Protein AF-A0A3C0RXA9-F1 (afdb_monomer_lite)

Secondary structure (DSSP, 8-state):
--GGG-S-HHHHHHHHHHHSPTT-EEEEEE---TT----GGG-TTPPTTHHHHHHHHHHTSGGGGS-TTHHHHHHHHHHTEEEEEEETTHHHHHHT--TT----EEEEEEE-

Radius of gyration: 15.69 Å; chains: 1; bounding box: 37×32×39 Å

Foldseek 3Di:
DALLLDQCSLVVLLVVLVPADAQGKDKDKYWLCLPPQDDCPVPVPDDPCNSVVVNVSSNPRPSSVDHPPVVVVVSNVVSAWDDKDKAQQVCCVVVVHDSPDGTIMMMMTTHD

pLDDT: mean 91.34, std 9.96, range [56.47, 98.38]

Structure (mmCIF, N/CA/C/O backbone):
data_AF-A0A3C0RXA9-F1
#
_entry.id   AF-A0A3C0RXA9-F1
#
loop_
_atom_site.group_PDB
_atom_site.id
_atom_site.type_symbol
_atom_site.label_atom_id
_atom_site.label_alt_id
_atom_site.label_comp_id
_atom_site.label_asym_id
_atom_site.label_entity_id
_atom_site.label_seq_id
_atom_site.pdbx_PDB_ins_code
_atom_site.Cartn_x
_atom_site.Cartn_y
_atom_site.Cartn_z
_atom_site.occupancy
_atom_site.B_iso_or_equiv
_atom_site.auth_seq_id
_atom_site.auth_comp_id
_atom_site.auth_asym_id
_atom_site.auth_atom_id
_atom_site.pdbx_PDB_model_num
ATOM 1 N N . MET A 1 1 ? 9.989 5.221 3.219 1.00 60.78 1 MET A N 1
ATOM 2 C CA . MET A 1 1 ? 10.122 3.768 3.466 1.00 60.78 1 MET A CA 1
ATOM 3 C C . MET A 1 1 ? 9.500 3.063 2.274 1.00 60.78 1 MET A C 1
ATOM 5 O O . MET A 1 1 ? 8.479 3.547 1.818 1.00 60.78 1 MET A O 1
ATOM 9 N N . MET A 1 2 ? 10.113 1.999 1.754 1.00 81.69 2 MET A N 1
ATOM 10 C CA . MET A 1 2 ? 9.634 1.293 0.558 1.00 81.69 2 MET A CA 1
ATOM 11 C C . MET A 1 2 ? 8.903 0.029 1.003 1.00 81.69 2 MET A C 1
ATOM 13 O O . MET A 1 2 ? 9.542 -0.949 1.380 1.00 81.69 2 MET A O 1
ATOM 17 N N . THR A 1 3 ? 7.572 0.055 1.056 1.00 85.81 3 THR A N 1
ATOM 18 C CA . THR A 1 3 ? 6.822 -1.087 1.611 1.00 85.81 3 THR A CA 1
ATOM 19 C C . THR A 1 3 ? 6.850 -2.300 0.686 1.00 85.81 3 THR A C 1
ATOM 21 O O . THR A 1 3 ? 6.744 -3.429 1.154 1.00 85.81 3 THR A O 1
ATOM 24 N N . TRP A 1 4 ? 7.084 -2.087 -0.610 1.00 83.88 4 TRP A N 1
ATOM 25 C CA . TRP A 1 4 ? 7.247 -3.157 -1.596 1.00 83.88 4 TRP A CA 1
ATOM 26 C C . TRP A 1 4 ? 8.528 -3.992 -1.435 1.00 83.88 4 TRP A C 1
ATOM 28 O O . TRP A 1 4 ? 8.628 -5.048 -2.049 1.00 83.88 4 TRP A O 1
ATOM 38 N N . THR A 1 5 ? 9.494 -3.569 -0.609 1.00 89.88 5 THR A N 1
ATOM 39 C CA . THR A 1 5 ? 10.731 -4.333 -0.350 1.00 89.88 5 THR A CA 1
ATOM 40 C C . THR A 1 5 ? 10.698 -5.118 0.966 1.00 89.88 5 THR A C 1
ATOM 42 O O . THR A 1 5 ? 11.725 -5.648 1.387 1.00 89.88 5 THR A O 1
ATOM 45 N N . ILE A 1 6 ? 9.567 -5.138 1.676 1.00 92.94 6 ILE A N 1
ATOM 46 C CA . ILE A 1 6 ? 9.461 -5.734 3.014 1.00 92.94 6 ILE A CA 1
ATOM 47 C C . ILE A 1 6 ? 9.046 -7.212 2.904 1.00 92.94 6 ILE A C 1
ATOM 49 O O . ILE A 1 6 ? 7.963 -7.483 2.392 1.00 92.94 6 ILE A O 1
ATOM 53 N N . PRO A 1 7 ? 9.847 -8.172 3.416 1.00 92.50 7 PRO A N 1
ATOM 54 C CA . PRO A 1 7 ? 9.521 -9.601 3.320 1.00 92.50 7 PRO A CA 1
ATOM 55 C C . PRO A 1 7 ? 8.277 -10.026 4.106 1.00 92.50 7 PRO A C 1
ATOM 57 O O . PRO A 1 7 ? 7.563 -10.924 3.681 1.00 92.50 7 PRO A O 1
ATOM 60 N N . ASP A 1 8 ? 8.033 -9.391 5.254 1.00 94.75 8 ASP A N 1
ATOM 61 C CA . ASP A 1 8 ? 6.886 -9.654 6.129 1.00 94.75 8 ASP A CA 1
ATOM 62 C C . ASP A 1 8 ? 6.168 -8.328 6.405 1.00 94.75 8 ASP A C 1
ATOM 64 O O . ASP A 1 8 ? 6.439 -7.618 7.384 1.00 94.75 8 ASP A O 1
ATOM 68 N N . LEU A 1 9 ? 5.324 -7.934 5.449 1.00 95.06 9 LEU A N 1
ATOM 69 C CA . LEU A 1 9 ? 4.659 -6.637 5.476 1.00 95.06 9 LEU A CA 1
ATOM 70 C C . LEU A 1 9 ? 3.611 -6.555 6.595 1.00 95.06 9 LEU A C 1
ATOM 72 O O . LEU A 1 9 ? 3.476 -5.506 7.220 1.00 95.06 9 LEU A O 1
ATOM 76 N N . GLU A 1 10 ? 2.941 -7.662 6.921 1.00 96.19 10 GLU A N 1
ATOM 77 C CA . GLU A 1 10 ? 1.977 -7.715 8.024 1.00 96.19 10 GLU A CA 1
ATOM 78 C C . GLU A 1 10 ? 2.653 -7.414 9.367 1.00 96.19 10 GLU A C 1
ATOM 80 O O . GLU A 1 10 ? 2.197 -6.556 10.129 1.00 96.19 10 GLU A O 1
ATOM 85 N N . LYS A 1 11 ? 3.787 -8.067 9.657 1.00 97.25 11 LYS A N 1
ATOM 86 C CA . LYS A 1 11 ? 4.562 -7.786 10.871 1.00 97.25 11 LYS A CA 1
ATOM 87 C C . LYS A 1 11 ? 5.058 -6.345 10.902 1.00 97.25 11 LYS A C 1
ATOM 89 O O . LYS A 1 11 ? 5.059 -5.719 11.962 1.00 97.25 11 LYS A O 1
ATOM 94 N N . CYS A 1 12 ? 5.464 -5.808 9.755 1.00 96.88 12 CYS A N 1
ATOM 95 C CA . CYS A 1 12 ? 5.887 -4.418 9.634 1.00 96.88 12 CYS A CA 1
ATOM 96 C C . CYS A 1 12 ? 4.746 -3.447 9.986 1.00 96.88 12 CYS A C 1
ATOM 98 O O . CYS A 1 12 ? 4.930 -2.569 10.832 1.00 96.88 12 CYS A O 1
ATOM 100 N N . TYR A 1 13 ? 3.550 -3.657 9.429 1.00 97.31 13 TYR A N 1
ATOM 101 C CA . TYR A 1 13 ? 2.360 -2.874 9.767 1.00 97.31 13 TYR A CA 1
ATOM 102 C C . TYR A 1 13 ? 1.945 -3.017 11.228 1.00 97.31 13 TYR A C 1
ATOM 104 O O . TYR A 1 13 ? 1.556 -2.028 11.846 1.00 97.31 13 TYR A O 1
ATOM 112 N N . ARG A 1 14 ? 2.106 -4.200 11.824 1.00 97.94 14 ARG A N 1
ATOM 113 C CA . ARG A 1 14 ? 1.862 -4.422 13.254 1.00 97.94 14 ARG A CA 1
ATOM 114 C C . ARG A 1 14 ? 2.778 -3.589 14.147 1.00 97.94 14 ARG A C 1
ATOM 116 O O . ARG A 1 14 ? 2.321 -3.016 15.132 1.00 97.94 14 ARG A O 1
ATOM 123 N N . GLU A 1 15 ? 4.057 -3.471 13.798 1.00 97.88 15 GLU A N 1
ATOM 124 C CA . GLU A 1 15 ? 4.981 -2.603 14.535 1.00 97.88 15 GLU A CA 1
ATOM 125 C C . GLU A 1 15 ? 4.667 -1.115 14.339 1.00 97.88 15 GLU A C 1
ATOM 127 O O . GLU A 1 15 ? 4.807 -0.337 15.285 1.00 97.88 15 GLU A O 1
ATOM 132 N N . MET A 1 16 ? 4.192 -0.715 13.154 1.00 97.00 16 MET A N 1
ATOM 133 C CA . MET A 1 16 ? 3.717 0.655 12.914 1.00 97.00 16 MET A CA 1
ATOM 134 C C . MET A 1 16 ? 2.484 0.979 13.747 1.00 97.00 16 MET A C 1
ATOM 136 O O . MET A 1 16 ? 2.446 2.026 14.389 1.00 97.00 16 MET A O 1
ATOM 140 N N . GLU A 1 17 ? 1.505 0.074 13.787 1.00 97.31 17 GLU A N 1
ATOM 141 C CA . GLU A 1 17 ? 0.346 0.194 14.669 1.00 97.31 17 GLU A CA 1
ATOM 142 C C . GLU A 1 17 ? 0.822 0.385 16.113 1.00 97.31 17 GLU A C 1
ATOM 144 O O . GLU A 1 17 ? 0.449 1.365 16.761 1.00 97.31 17 GLU A O 1
ATOM 149 N N . ARG A 1 18 ? 1.727 -0.478 16.594 1.00 97.88 18 ARG A N 1
ATOM 150 C CA . ARG A 1 18 ? 2.174 -0.487 17.993 1.00 97.88 18 ARG A CA 1
ATOM 151 C C . ARG A 1 18 ? 2.749 0.857 18.445 1.00 97.88 18 ARG A C 1
ATOM 153 O O . ARG A 1 18 ? 2.524 1.253 19.589 1.00 97.88 18 ARG A O 1
ATOM 160 N N . VAL A 1 19 ? 3.505 1.543 17.584 1.00 97.56 19 VAL A N 1
ATOM 161 C CA . VAL A 1 19 ? 4.155 2.824 17.925 1.00 97.56 19 VAL A CA 1
ATOM 162 C C . VAL A 1 19 ? 3.243 4.039 17.762 1.00 97.56 19 VAL A C 1
ATOM 164 O O . VAL A 1 19 ? 3.520 5.089 18.344 1.00 97.56 19 VAL A O 1
ATOM 167 N N . LEU A 1 20 ? 2.154 3.920 17.000 1.00 98.12 20 LEU A N 1
ATOM 168 C CA . LEU A 1 20 ? 1.158 4.977 16.900 1.00 98.12 20 LEU A CA 1
ATOM 169 C C . LEU A 1 20 ? 0.344 5.061 18.200 1.00 98.12 20 LEU A C 1
ATOM 171 O O . LEU A 1 20 ? -0.031 4.055 18.808 1.00 98.12 20 LEU A O 1
ATOM 175 N N . LYS A 1 21 ? 0.036 6.291 18.621 1.00 97.88 21 LYS A N 1
ATOM 176 C CA . LYS A 1 21 ? -0.987 6.550 19.646 1.00 97.88 21 LYS A CA 1
ATOM 177 C C . LYS A 1 21 ? -2.393 6.279 19.076 1.00 97.88 21 LYS A C 1
ATOM 179 O O . LYS A 1 21 ? -2.540 6.342 17.854 1.00 97.88 21 LYS A O 1
ATOM 184 N N . PRO A 1 22 ? -3.427 6.061 19.909 1.00 97.44 22 PRO A N 1
ATOM 185 C CA . PRO A 1 22 ? -4.817 6.036 19.445 1.00 97.44 22 PRO A CA 1
ATOM 186 C C . PRO A 1 22 ? -5.173 7.295 18.642 1.00 97.44 22 PRO A C 1
ATOM 188 O O . PRO A 1 22 ? -4.780 8.406 19.019 1.00 97.44 22 PRO A O 1
ATOM 191 N N . GLY A 1 23 ? -5.847 7.122 17.504 1.00 97.62 23 GLY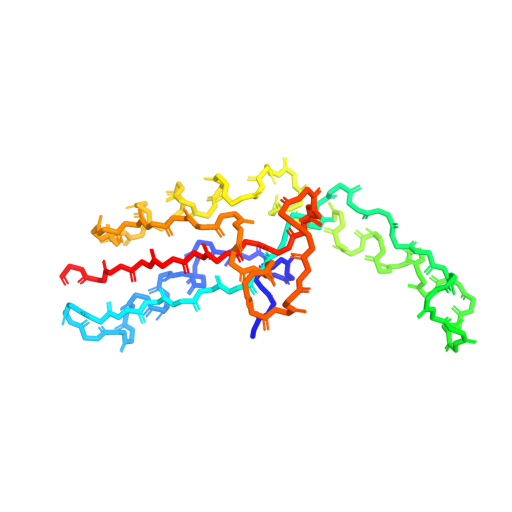 A N 1
ATOM 192 C CA . GLY A 1 23 ? -6.103 8.182 16.520 1.00 97.62 23 GLY A CA 1
ATOM 193 C C . GLY A 1 23 ? -4.868 8.646 15.732 1.00 97.62 23 GLY A C 1
ATOM 194 O O . GLY A 1 23 ? -4.940 9.617 14.980 1.00 97.62 23 GLY A O 1
ATOM 195 N N . GLY A 1 24 ? -3.714 7.998 15.916 1.00 97.88 24 GLY A N 1
ATOM 196 C CA . GLY A 1 24 ? -2.512 8.215 15.117 1.00 97.88 24 GLY A CA 1
ATOM 197 C C . GLY A 1 24 ? -2.701 7.740 13.678 1.00 97.88 24 GLY A C 1
ATOM 198 O O . GLY A 1 24 ? -3.482 6.829 13.413 1.00 97.88 24 GLY A O 1
ATOM 199 N N . LYS A 1 25 ? -1.974 8.361 12.751 1.00 97.69 25 LYS A N 1
ATOM 200 C CA . LYS A 1 25 ? -2.135 8.163 11.311 1.00 97.69 25 LYS A CA 1
ATOM 201 C C . LYS A 1 25 ? -0.868 7.565 10.700 1.00 97.69 25 LYS A C 1
ATOM 203 O O . LYS A 1 25 ? 0.220 8.103 10.904 1.00 97.69 25 LYS A O 1
ATOM 208 N N . LEU A 1 26 ? -1.026 6.487 9.941 1.00 97.44 26 LEU A N 1
ATOM 209 C CA . LEU A 1 26 ? -0.041 5.971 8.994 1.00 97.44 26 LEU A CA 1
ATOM 210 C C . LEU A 1 26 ? -0.362 6.550 7.614 1.00 97.44 26 LEU A C 1
ATOM 212 O O . LEU A 1 26 ? -1.505 6.471 7.178 1.00 97.44 26 LEU A O 1
ATOM 216 N N . ILE A 1 27 ? 0.636 7.112 6.932 1.00 96.75 27 ILE A N 1
ATOM 217 C CA . ILE A 1 27 ? 0.525 7.544 5.534 1.00 96.75 27 ILE A CA 1
ATOM 218 C C . ILE A 1 27 ? 1.624 6.835 4.749 1.00 96.75 27 ILE A C 1
ATOM 220 O O . ILE A 1 27 ? 2.797 6.915 5.121 1.00 96.75 27 ILE A O 1
ATOM 224 N N . ASN A 1 28 ? 1.249 6.150 3.675 1.00 95.69 28 ASN A N 1
ATOM 225 C CA . ASN A 1 28 ? 2.161 5.469 2.770 1.00 95.69 28 ASN A CA 1
ATOM 226 C C . ASN A 1 28 ? 1.917 5.953 1.339 1.00 95.69 28 ASN A C 1
ATOM 228 O O . ASN A 1 28 ? 0.796 5.862 0.858 1.00 95.69 28 ASN A O 1
ATOM 232 N N . LEU A 1 29 ? 2.951 6.454 0.665 1.00 95.25 29 LEU A N 1
ATOM 233 C CA . LEU A 1 29 ? 2.911 6.725 -0.771 1.00 95.25 29 LEU A CA 1
ATOM 234 C C . LEU A 1 29 ? 3.796 5.691 -1.456 1.00 95.25 29 LEU A C 1
ATOM 236 O O . LEU A 1 29 ? 5.004 5.669 -1.214 1.00 95.25 29 LEU A O 1
ATOM 240 N N . ASP A 1 30 ? 3.196 4.814 -2.252 1.00 94.25 30 ASP A N 1
ATOM 241 C CA . ASP A 1 30 ? 3.880 3.665 -2.852 1.0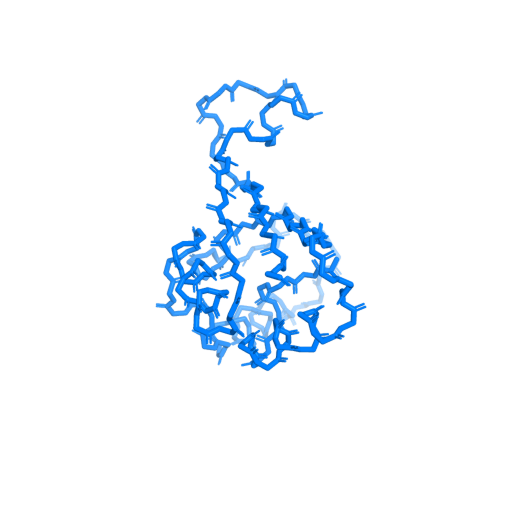0 94.25 30 ASP A CA 1
ATOM 242 C C . ASP A 1 30 ? 3.201 3.253 -4.172 1.00 94.25 30 ASP A C 1
ATOM 244 O O . ASP A 1 30 ? 2.228 3.877 -4.583 1.00 94.25 30 ASP A O 1
ATOM 248 N N . ALA A 1 31 ? 3.712 2.233 -4.862 1.00 93.38 31 ALA A N 1
ATOM 249 C CA . ALA A 1 31 ? 3.132 1.701 -6.102 1.00 93.38 31 ALA A CA 1
ATOM 250 C C . ALA A 1 31 ? 3.093 0.169 -6.129 1.00 93.38 31 ALA A C 1
ATOM 252 O O . ALA A 1 31 ? 3.735 -0.523 -5.335 1.00 93.38 31 ALA A O 1
ATOM 253 N N . ASP A 1 32 ? 2.350 -0.369 -7.098 1.00 93.00 32 ASP A N 1
ATOM 254 C CA . ASP A 1 32 ? 2.378 -1.791 -7.429 1.00 93.00 32 ASP A CA 1
ATOM 255 C C . ASP A 1 32 ? 3.604 -2.129 -8.291 1.00 93.00 32 ASP A C 1
ATOM 257 O O . ASP A 1 32 ? 3.571 -2.096 -9.522 1.00 93.00 32 ASP A O 1
ATOM 261 N N . PHE A 1 33 ? 4.719 -2.456 -7.635 1.00 90.62 33 PHE A N 1
ATOM 262 C CA . PHE A 1 33 ? 5.934 -2.911 -8.318 1.00 90.62 33 PHE A CA 1
ATOM 263 C C . PHE A 1 33 ? 5.967 -4.424 -8.573 1.00 90.62 33 PHE A C 1
ATOM 265 O O . PHE A 1 33 ? 6.877 -4.908 -9.255 1.00 90.62 33 PHE A O 1
ATOM 272 N N . GLY A 1 34 ? 4.989 -5.193 -8.078 1.00 88.25 34 GLY A N 1
ATOM 273 C CA . GLY A 1 34 ? 5.004 -6.656 -8.162 1.00 88.25 34 GLY A CA 1
ATOM 274 C C . GLY A 1 34 ? 5.090 -7.155 -9.605 1.00 88.25 34 GLY A C 1
ATOM 275 O O . GLY A 1 34 ? 5.887 -8.038 -9.927 1.00 88.25 34 GLY A O 1
ATOM 276 N N . LYS A 1 35 ? 4.381 -6.479 -10.514 1.00 83.81 35 LYS A N 1
ATOM 277 C CA . LYS A 1 35 ? 4.368 -6.791 -11.954 1.00 83.81 35 LYS A CA 1
ATOM 278 C C . LYS A 1 35 ? 5.394 -6.013 -12.781 1.00 83.81 35 LYS A C 1
ATOM 280 O O . LYS A 1 35 ? 5.574 -6.311 -13.959 1.00 83.81 35 LYS A O 1
ATOM 285 N N . THR A 1 36 ? 6.080 -5.043 -12.186 1.00 88.38 36 THR A N 1
ATOM 286 C CA . THR A 1 36 ? 7.051 -4.201 -12.893 1.00 88.38 36 THR A CA 1
ATOM 287 C 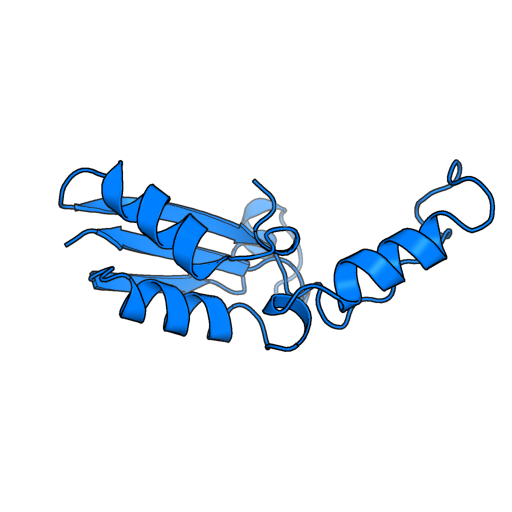C . THR A 1 36 ? 8.337 -4.970 -13.164 1.00 88.38 36 THR A C 1
ATOM 289 O O . THR A 1 36 ? 8.962 -5.484 -12.238 1.00 88.38 36 THR A O 1
ATOM 292 N N . VAL A 1 37 ? 8.757 -5.040 -14.425 1.00 86.88 37 VAL A N 1
ATOM 293 C CA . VAL A 1 37 ? 10.077 -5.564 -14.798 1.00 86.88 37 VAL A CA 1
ATOM 294 C C . VAL A 1 37 ? 11.024 -4.380 -14.926 1.00 86.88 37 VAL A C 1
ATOM 296 O O . VAL A 1 37 ? 10.822 -3.512 -15.775 1.00 86.88 37 VAL A O 1
ATOM 299 N N . PHE A 1 38 ? 12.032 -4.317 -14.061 1.00 85.06 38 PHE A N 1
ATOM 300 C CA . PHE A 1 38 ? 13.036 -3.262 -14.126 1.00 85.06 38 PHE A CA 1
ATOM 301 C C . PHE A 1 38 ? 13.994 -3.523 -15.291 1.00 85.06 38 PHE A C 1
ATOM 303 O O . PHE A 1 38 ? 14.366 -4.670 -15.547 1.00 85.06 38 PHE A O 1
ATOM 310 N N . SER A 1 39 ? 14.391 -2.458 -15.988 1.00 81.38 39 SER A N 1
ATOM 311 C CA . SER A 1 39 ? 15.324 -2.499 -17.116 1.00 81.38 39 SER A CA 1
ATOM 312 C C . SER A 1 39 ? 16.477 -1.513 -16.912 1.00 81.38 39 SER A C 1
ATOM 314 O O . SER A 1 39 ? 16.403 -0.587 -16.100 1.00 81.38 39 SER A O 1
ATOM 316 N N . THR A 1 40 ? 17.557 -1.702 -17.668 1.00 67.38 40 THR A N 1
ATOM 317 C CA . THR A 1 40 ? 18.743 -0.832 -17.636 1.00 67.38 40 THR A CA 1
ATOM 318 C C . THR A 1 40 ? 18.505 0.548 -18.252 1.00 67.38 40 THR A C 1
ATOM 320 O O . THR A 1 40 ? 19.325 1.431 -18.047 1.00 67.38 40 THR A O 1
ATOM 323 N N . GLU A 1 41 ? 17.392 0.776 -18.964 1.00 63.78 41 GLU A N 1
ATOM 324 C CA . GLU A 1 41 ? 17.100 2.043 -19.669 1.00 63.78 41 GLU A CA 1
ATOM 325 C C . GLU A 1 41 ? 16.984 3.264 -18.742 1.00 63.78 41 GLU A C 1
ATOM 327 O O . GLU A 1 41 ? 16.986 4.401 -19.203 1.00 63.78 41 GLU A O 1
ATOM 332 N N . ARG A 1 42 ? 16.856 3.037 -17.430 1.00 60.50 42 ARG A N 1
ATOM 333 C CA . ARG A 1 42 ? 16.777 4.086 -16.400 1.00 60.50 42 ARG A CA 1
ATOM 334 C C . ARG A 1 42 ? 17.939 4.036 -15.403 1.00 60.50 42 ARG A C 1
ATOM 336 O O . ARG A 1 42 ? 17.929 4.773 -14.420 1.00 60.50 42 ARG A O 1
ATOM 343 N N . HIS A 1 43 ? 18.908 3.149 -15.632 1.00 59.88 43 HIS A N 1
ATOM 344 C CA . HIS A 1 43 ? 20.018 2.862 -14.729 1.00 59.88 43 HIS A CA 1
ATOM 345 C C . HIS A 1 43 ? 21.310 2.712 -15.538 1.00 59.88 43 HIS A C 1
ATOM 347 O O . HIS A 1 43 ? 21.850 1.613 -15.670 1.00 59.88 43 HIS A O 1
ATOM 353 N N . ASP A 1 44 ? 21.802 3.842 -16.049 1.00 56.47 44 ASP A N 1
ATOM 354 C CA . ASP A 1 44 ? 22.983 3.947 -16.923 1.00 56.47 44 ASP A CA 1
ATOM 355 C C . ASP A 1 44 ? 24.281 3.380 -16.296 1.00 56.47 44 ASP A C 1
ATOM 357 O O . ASP A 1 44 ? 25.262 3.147 -17.000 1.00 56.47 44 ASP A O 1
ATOM 361 N N . GLU A 1 45 ? 24.285 3.102 -14.984 1.00 61.84 45 GLU A N 1
ATOM 362 C CA . GLU A 1 45 ? 25.437 2.615 -14.208 1.00 61.84 45 GLU A CA 1
ATOM 363 C C . GLU A 1 45 ? 25.191 1.280 -13.469 1.00 61.84 45 GLU A C 1
ATOM 365 O O . GLU A 1 45 ? 25.856 0.977 -12.476 1.00 61.84 45 GLU A O 1
ATOM 370 N N . CYS A 1 46 ? 24.236 0.449 -13.902 1.00 63.22 46 CYS A N 1
ATOM 371 C CA . CYS A 1 46 ? 24.064 -0.875 -13.291 1.00 63.22 46 CYS A CA 1
ATOM 372 C C . CYS A 1 46 ? 25.079 -1.880 -13.863 1.00 63.22 46 CYS A C 1
ATOM 374 O O . CYS A 1 46 ? 25.165 -2.069 -15.077 1.00 63.22 46 CYS A O 1
ATOM 376 N N . SER A 1 47 ? 25.845 -2.553 -12.998 1.00 66.44 47 SER A N 1
ATOM 377 C CA . SER A 1 47 ? 26.749 -3.625 -13.423 1.00 66.44 47 SER A CA 1
ATOM 378 C C . SER A 1 47 ? 25.977 -4.749 -14.126 1.00 66.44 47 SER A C 1
ATOM 380 O O . SER A 1 47 ? 24.810 -5.016 -13.826 1.00 66.44 47 SER A O 1
ATOM 382 N N . SER A 1 48 ? 26.624 -5.423 -15.082 1.00 70.00 48 SER A N 1
ATOM 383 C CA . SER A 1 48 ? 25.994 -6.506 -15.845 1.00 70.00 48 SER A CA 1
ATOM 384 C C . SER A 1 48 ? 25.406 -7.571 -14.908 1.00 70.00 48 SER A C 1
ATOM 386 O O . SER A 1 48 ? 26.138 -8.133 -14.092 1.00 70.00 48 SER A O 1
ATOM 388 N N . GLY A 1 49 ? 24.104 -7.850 -15.033 1.00 73.38 49 GLY A N 1
ATOM 389 C CA . GLY A 1 49 ? 23.380 -8.845 -14.227 1.00 73.38 49 GLY A CA 1
ATOM 390 C C . GLY A 1 49 ? 22.785 -8.332 -12.908 1.00 73.38 49 GLY A C 1
ATOM 391 O O . GLY A 1 49 ? 22.029 -9.058 -12.269 1.00 73.38 49 GLY A O 1
ATOM 392 N N . ALA A 1 50 ? 23.058 -7.089 -12.496 1.00 83.81 50 ALA A N 1
ATOM 393 C CA . ALA A 1 50 ? 22.468 -6.527 -11.276 1.00 83.81 50 ALA A CA 1
ATOM 394 C C . ALA A 1 50 ? 20.949 -6.310 -11.401 1.00 83.81 50 ALA A C 1
ATOM 396 O O . ALA A 1 50 ? 20.214 -6.545 -10.446 1.00 83.81 50 ALA A O 1
ATOM 397 N N . ILE A 1 51 ? 20.464 -5.920 -12.585 1.00 85.94 51 ILE A N 1
ATOM 398 C CA . ILE A 1 51 ? 19.025 -5.755 -12.843 1.00 85.94 51 ILE A CA 1
ATOM 399 C C . ILE A 1 51 ? 18.279 -7.092 -12.765 1.00 85.94 51 ILE A C 1
ATOM 401 O O . ILE A 1 51 ? 17.197 -7.143 -12.181 1.00 85.94 51 ILE A O 1
ATOM 405 N N . ASP A 1 52 ? 18.866 -8.175 -13.279 1.00 88.12 52 ASP A N 1
ATOM 406 C CA . ASP A 1 52 ? 18.269 -9.513 -13.186 1.00 88.12 52 ASP A CA 1
ATOM 407 C C . ASP A 1 52 ? 18.136 -9.934 -11.719 1.00 88.12 52 ASP A C 1
ATOM 409 O O . ASP A 1 52 ? 17.054 -10.307 -11.275 1.00 88.12 52 ASP A O 1
ATOM 413 N N . GLN A 1 53 ? 19.193 -9.735 -10.924 1.00 90.06 53 GLN A N 1
ATOM 414 C CA . GLN A 1 53 ? 19.159 -10.002 -9.484 1.00 90.06 53 GLN A CA 1
ATOM 415 C C . GLN A 1 53 ? 18.119 -9.150 -8.744 1.00 90.06 53 GLN A C 1
ATOM 417 O O . GLN A 1 53 ? 17.450 -9.649 -7.840 1.00 90.06 53 GLN A O 1
ATOM 422 N N . ILE A 1 54 ? 17.955 -7.875 -9.110 1.00 88.50 54 ILE A N 1
ATOM 423 C CA . ILE A 1 54 ? 16.921 -7.005 -8.529 1.00 88.50 54 ILE A CA 1
ATOM 424 C C . ILE A 1 54 ? 15.527 -7.550 -8.848 1.00 88.50 54 ILE A C 1
ATOM 426 O O . ILE A 1 54 ? 14.687 -7.641 -7.950 1.00 88.50 54 ILE A O 1
ATOM 430 N N . ASN A 1 55 ? 15.282 -7.932 -10.103 1.00 90.12 55 ASN A N 1
ATOM 431 C CA . ASN A 1 55 ? 14.012 -8.520 -10.519 1.00 90.12 55 ASN A CA 1
ATOM 432 C C . ASN A 1 55 ? 13.741 -9.844 -9.786 1.00 90.12 55 ASN A C 1
ATOM 434 O O . ASN A 1 55 ? 12.611 -10.051 -9.336 1.00 90.12 55 ASN A O 1
ATOM 438 N N . ASP A 1 56 ? 14.757 -10.688 -9.596 1.00 92.44 56 ASP A N 1
ATOM 439 C CA . ASP A 1 56 ? 14.652 -11.953 -8.861 1.00 92.44 56 ASP A CA 1
ATOM 440 C C . ASP A 1 56 ? 14.311 -11.726 -7.382 1.00 92.44 56 ASP A C 1
ATOM 442 O O . ASP A 1 56 ? 13.336 -12.285 -6.875 1.00 92.44 56 ASP A O 1
ATOM 446 N N . ILE A 1 57 ? 15.063 -10.858 -6.692 1.00 91.06 57 ILE A N 1
ATOM 447 C CA . ILE A 1 57 ? 14.830 -10.529 -5.276 1.00 91.06 57 ILE A CA 1
ATOM 448 C C . ILE A 1 57 ? 13.427 -9.956 -5.093 1.00 91.06 57 ILE A C 1
ATOM 450 O O . ILE A 1 57 ? 12.691 -10.398 -4.213 1.00 91.06 57 ILE A O 1
ATOM 454 N N . LYS A 1 58 ? 13.036 -8.994 -5.935 1.00 91.88 58 LYS A N 1
ATOM 455 C CA . LYS A 1 58 ? 11.710 -8.375 -5.888 1.00 91.88 58 LYS A CA 1
ATOM 456 C C . LYS A 1 58 ? 10.607 -9.414 -6.085 1.00 91.88 58 LYS A C 1
ATOM 458 O O . LYS A 1 58 ? 9.633 -9.420 -5.336 1.00 91.88 58 LYS A O 1
ATOM 463 N N . SER A 1 59 ? 10.745 -10.285 -7.083 1.00 92.12 59 SER A N 1
ATOM 464 C CA . SER A 1 59 ? 9.728 -11.290 -7.417 1.00 92.12 59 SER A CA 1
ATOM 465 C C . SER A 1 59 ? 9.608 -12.390 -6.359 1.00 92.12 59 SER A C 1
ATOM 467 O O . SER A 1 59 ? 8.563 -13.025 -6.267 1.00 92.12 59 SER A O 1
ATOM 469 N N . ALA A 1 60 ? 10.645 -12.595 -5.542 1.00 93.44 60 ALA A N 1
ATOM 470 C CA . ALA A 1 60 ? 10.624 -13.529 -4.419 1.00 93.44 60 ALA A CA 1
ATOM 471 C C . ALA A 1 60 ? 9.889 -12.993 -3.173 1.00 93.44 60 ALA A C 1
ATOM 473 O O . ALA A 1 60 ? 9.622 -13.765 -2.252 1.00 93.44 60 ALA A O 1
ATOM 474 N N . LEU A 1 61 ? 9.576 -11.693 -3.109 1.00 93.69 61 LEU A N 1
ATOM 475 C CA . LEU A 1 61 ? 8.810 -11.117 -2.003 1.00 93.69 61 LEU A CA 1
ATOM 476 C C . LEU A 1 61 ? 7.323 -11.449 -2.157 1.00 93.69 61 LEU A C 1
ATOM 478 O O . LEU A 1 61 ? 6.742 -11.201 -3.211 1.00 93.69 61 LEU A O 1
ATOM 482 N N . ASP A 1 62 ? 6.693 -11.929 -1.083 1.00 93.06 62 ASP A N 1
ATOM 483 C CA . ASP A 1 62 ? 5.269 -12.307 -1.062 1.00 93.06 62 ASP A CA 1
ATOM 484 C C . ASP A 1 62 ? 4.355 -11.175 -1.557 1.00 93.06 62 ASP A C 1
ATOM 486 O O . ASP A 1 62 ? 3.465 -11.378 -2.381 1.00 93.06 62 ASP A O 1
ATOM 490 N N . ILE A 1 63 ? 4.661 -9.940 -1.154 1.00 93.12 63 ILE A N 1
ATOM 491 C CA . ILE A 1 63 ? 3.889 -8.760 -1.542 1.00 93.12 63 ILE A CA 1
ATOM 492 C C . ILE A 1 63 ? 3.844 -8.526 -3.060 1.00 93.12 63 ILE A C 1
ATOM 494 O O . ILE A 1 63 ? 2.880 -7.948 -3.555 1.00 93.12 63 ILE A O 1
ATOM 498 N N . SER A 1 64 ? 4.842 -9.008 -3.808 1.00 94.00 64 SER A N 1
ATOM 499 C CA . SER A 1 64 ? 4.890 -8.899 -5.271 1.00 94.00 64 SER A CA 1
ATOM 500 C C . SER A 1 64 ? 3.891 -9.822 -5.975 1.00 94.00 64 SER A C 1
ATOM 502 O O . SER A 1 64 ? 3.590 -9.605 -7.148 1.00 94.00 64 SER A O 1
ATOM 504 N N . ALA A 1 65 ? 3.363 -10.840 -5.285 1.00 94.19 65 ALA A N 1
ATOM 505 C CA . ALA A 1 65 ? 2.359 -11.757 -5.823 1.00 94.19 65 ALA A CA 1
ATOM 506 C C . ALA A 1 65 ? 0.921 -11.211 -5.724 1.00 94.19 65 ALA A C 1
ATOM 508 O O . ALA A 1 65 ? -0.012 -11.822 -6.253 1.00 94.19 65 ALA A O 1
ATOM 509 N N . HIS A 1 66 ? 0.726 -10.063 -5.071 1.00 95.00 66 HIS A N 1
ATOM 510 C CA . HIS A 1 66 ? -0.588 -9.496 -4.792 1.00 95.00 66 HIS A CA 1
ATOM 511 C C . HIS A 1 66 ? -0.757 -8.095 -5.395 1.00 95.00 66 HIS A C 1
ATOM 513 O O . HIS A 1 66 ? 0.200 -7.326 -5.427 1.00 95.00 66 HIS A O 1
ATOM 519 N N . PRO A 1 67 ? -1.974 -7.725 -5.842 1.00 94.62 67 PRO A N 1
ATOM 520 C CA . PRO A 1 67 ? -2.235 -6.382 -6.344 1.00 94.62 67 PRO A CA 1
ATOM 521 C C . PRO A 1 67 ? -2.161 -5.344 -5.218 1.00 94.62 67 PRO A C 1
ATOM 523 O O . PRO A 1 67 ? -2.730 -5.526 -4.134 1.00 94.62 67 PRO A O 1
ATOM 526 N N . ARG A 1 68 ? -1.504 -4.222 -5.500 1.00 95.12 68 ARG A N 1
ATOM 527 C CA . ARG A 1 68 ? -1.361 -3.087 -4.578 1.00 95.12 68 ARG A CA 1
ATOM 528 C C . ARG A 1 68 ? -2.173 -1.893 -5.097 1.00 95.12 68 ARG A C 1
ATOM 530 O O . ARG A 1 68 ? -2.181 -1.669 -6.305 1.00 95.12 68 ARG A O 1
ATOM 537 N N . PRO A 1 69 ? -2.879 -1.138 -4.233 1.00 96.38 69 PRO A N 1
ATOM 538 C CA . PRO A 1 69 ? -2.864 -1.183 -2.763 1.00 96.38 69 PRO A CA 1
ATOM 539 C C . PRO A 1 69 ? -3.824 -2.190 -2.108 1.00 96.38 69 PRO A C 1
ATOM 541 O O . PRO A 1 69 ? -3.904 -2.239 -0.885 1.00 96.38 69 PRO A O 1
ATOM 544 N N . ALA A 1 70 ? -4.560 -3.005 -2.872 1.00 96.81 70 ALA A N 1
ATOM 545 C CA . ALA A 1 70 ? -5.597 -3.884 -2.314 1.00 96.81 70 ALA A CA 1
ATOM 546 C C . ALA A 1 70 ? -5.079 -4.814 -1.198 1.00 96.81 70 ALA A C 1
ATOM 548 O O . ALA A 1 70 ? -5.733 -4.957 -0.165 1.00 96.81 70 ALA A O 1
ATOM 549 N N . LYS A 1 71 ? -3.880 -5.390 -1.364 1.00 96.56 71 LYS A N 1
ATOM 550 C CA . LYS A 1 71 ? -3.265 -6.221 -0.320 1.00 96.56 71 LYS A CA 1
ATOM 551 C C . LYS A 1 71 ? -2.888 -5.437 0.938 1.00 96.56 71 LYS A C 1
ATOM 553 O O . LYS A 1 71 ? -2.965 -5.991 2.028 1.00 96.56 71 LYS A O 1
ATOM 558 N N . ASP A 1 72 ? -2.513 -4.164 0.819 1.00 97.25 72 ASP A N 1
ATOM 559 C CA . ASP A 1 72 ? -2.210 -3.345 2.001 1.00 97.25 72 ASP A CA 1
ATOM 560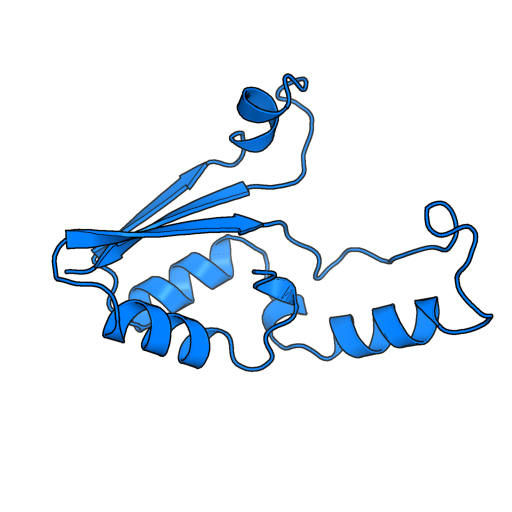 C C . ASP A 1 72 ? -3.437 -3.137 2.861 1.00 97.25 72 ASP A C 1
ATOM 562 O O . ASP A 1 72 ? -3.350 -3.251 4.079 1.00 97.25 72 ASP A O 1
ATOM 566 N N . VAL A 1 73 ? -4.567 -2.833 2.218 1.00 97.88 73 VAL A N 1
ATOM 567 C CA . VAL A 1 73 ? -5.839 -2.610 2.904 1.00 97.88 73 VAL A CA 1
ATOM 568 C C . VAL A 1 73 ? -6.193 -3.850 3.721 1.00 97.88 73 VAL A C 1
ATOM 570 O O . VAL A 1 73 ? -6.383 -3.736 4.927 1.00 97.88 73 VAL A O 1
ATOM 573 N N . GLU A 1 74 ? -6.144 -5.034 3.102 1.00 97.94 74 GLU A N 1
ATOM 574 C CA . GLU A 1 74 ? -6.387 -6.316 3.779 1.00 97.94 74 GLU A CA 1
ATOM 575 C C . GLU A 1 74 ? -5.483 -6.501 5.015 1.00 97.94 74 GLU A C 1
ATOM 577 O O . GLU A 1 74 ? -5.956 -6.834 6.104 1.00 97.94 74 GLU A O 1
ATOM 582 N N . LEU A 1 75 ? -4.175 -6.260 4.871 1.00 97.69 75 LEU A N 1
ATOM 583 C CA . LEU A 1 75 ? -3.215 -6.443 5.963 1.00 97.69 75 LEU A CA 1
ATOM 584 C C . LEU A 1 75 ? -3.400 -5.414 7.087 1.00 97.69 75 LEU A C 1
ATOM 586 O O . LEU A 1 75 ? -3.284 -5.756 8.263 1.00 97.69 75 LEU A O 1
ATOM 590 N N . LEU A 1 76 ? -3.689 -4.157 6.755 1.00 97.75 76 LEU A N 1
ATOM 591 C CA . LEU A 1 76 ? -3.901 -3.094 7.738 1.00 97.75 76 LEU A CA 1
ATOM 592 C C . LEU A 1 76 ? -5.192 -3.306 8.535 1.00 97.75 76 LEU A C 1
ATOM 594 O O . LEU A 1 76 ? -5.194 -3.095 9.753 1.00 97.75 76 LEU A O 1
ATOM 598 N N . GLU A 1 77 ? -6.259 -3.778 7.884 1.00 97.62 77 GLU A N 1
ATOM 599 C CA . GLU A 1 77 ? -7.491 -4.207 8.555 1.00 97.62 77 GLU A CA 1
ATOM 600 C C . GLU A 1 77 ? -7.207 -5.356 9.529 1.00 97.62 77 GLU A C 1
ATOM 602 O O . GLU A 1 77 ? -7.607 -5.291 10.696 1.00 97.62 77 GLU A O 1
ATOM 607 N N . ALA A 1 78 ? -6.458 -6.372 9.082 1.00 97.56 78 ALA A N 1
ATOM 608 C CA . ALA A 1 78 ? -6.080 -7.523 9.901 1.00 97.56 78 ALA A CA 1
ATOM 609 C C . ALA A 1 78 ? -5.201 -7.140 11.106 1.00 97.56 78 ALA A C 1
ATOM 611 O O . ALA A 1 78 ? -5.355 -7.700 12.194 1.00 97.56 78 ALA A O 1
ATOM 612 N N . VAL A 1 79 ? -4.307 -6.159 10.940 1.00 97.19 79 VAL A N 1
ATOM 613 C CA . VAL A 1 79 ? -3.460 -5.616 12.015 1.00 97.19 79 VAL A CA 1
ATOM 614 C C . VAL A 1 79 ? -4.266 -4.814 13.044 1.00 97.19 79 VAL A C 1
ATOM 616 O O . VAL A 1 79 ? -3.866 -4.743 14.207 1.00 97.19 79 VAL A O 1
ATOM 619 N N . GLY A 1 80 ? -5.416 -4.257 12.656 1.00 96.69 80 GLY A N 1
ATOM 620 C CA . GLY A 1 80 ? -6.347 -3.593 13.569 1.00 96.69 80 GLY A CA 1
ATOM 621 C C . GLY A 1 80 ? -6.522 -2.091 13.349 1.00 96.69 80 GLY A C 1
ATOM 622 O O . GLY A 1 80 ? -7.160 -1.444 14.186 1.00 96.69 80 GLY A O 1
ATOM 623 N N . PHE A 1 81 ? -6.029 -1.535 12.237 1.00 97.88 81 PHE A N 1
ATOM 624 C CA . PHE A 1 81 ? -6.367 -0.166 11.846 1.00 97.88 81 PHE A CA 1
ATOM 625 C C . PHE A 1 81 ? -7.891 -0.006 11.676 1.00 97.88 81 PHE A C 1
ATOM 627 O O . PHE A 1 81 ? -8.634 -0.964 11.457 1.00 97.88 81 PHE A O 1
ATOM 634 N N . GLY A 1 82 ? -8.380 1.210 11.912 1.00 93.19 82 GLY A N 1
ATOM 635 C CA . GLY A 1 82 ? -9.798 1.558 11.883 1.00 93.19 82 GLY A CA 1
ATOM 636 C C . GLY A 1 82 ? -10.245 2.045 10.515 1.00 93.19 82 GLY A C 1
ATOM 637 O O . GLY A 1 82 ? -10.875 1.300 9.776 1.00 93.19 82 GLY A O 1
ATOM 638 N N . SER A 1 83 ? -9.952 3.311 10.213 1.00 95.56 83 SER A N 1
ATOM 639 C CA . SER A 1 83 ? -10.254 3.917 8.912 1.00 95.56 83 SER A CA 1
ATOM 640 C C . SER A 1 83 ? -9.063 3.735 7.987 1.00 95.56 83 SER A C 1
ATOM 642 O O . SER A 1 83 ? -7.950 4.062 8.401 1.00 95.56 83 SER A O 1
ATOM 644 N N . ILE A 1 84 ? -9.289 3.238 6.773 1.00 98.25 84 ILE A N 1
ATOM 645 C CA . ILE A 1 84 ? -8.268 3.115 5.730 1.00 98.25 84 ILE A CA 1
ATOM 646 C C . ILE A 1 84 ? -8.816 3.762 4.461 1.00 98.25 84 ILE A C 1
ATOM 648 O O . ILE A 1 84 ? -9.893 3.399 3.994 1.00 98.25 84 ILE A O 1
ATOM 652 N N . GLU A 1 85 ? -8.080 4.723 3.917 1.00 98.19 85 GLU A N 1
ATOM 653 C CA . GLU A 1 85 ? -8.428 5.451 2.700 1.00 98.19 85 GLU A CA 1
ATOM 654 C C . GLU A 1 85 ? -7.302 5.313 1.679 1.00 98.19 85 GLU A C 1
ATOM 656 O O . GLU A 1 85 ? -6.118 5.335 2.021 1.00 98.19 85 GLU A O 1
ATOM 661 N N . VAL A 1 86 ? -7.682 5.159 0.414 1.00 98.19 86 VAL A N 1
ATOM 662 C CA . VAL A 1 86 ? -6.756 5.040 -0.709 1.00 98.19 86 VAL A CA 1
ATOM 663 C C . VAL A 1 86 ? -7.075 6.126 -1.719 1.00 98.19 86 VAL A C 1
ATOM 665 O O . VAL A 1 86 ? -8.225 6.308 -2.110 1.00 98.19 86 VAL A O 1
ATOM 668 N N . ASP A 1 87 ? -6.030 6.801 -2.172 1.00 97.50 87 ASP A N 1
ATOM 669 C CA . ASP A 1 87 ? -6.086 7.838 -3.185 1.00 97.50 87 ASP A CA 1
ATOM 670 C C . ASP A 1 87 ? -5.142 7.478 -4.331 1.00 97.50 87 ASP A C 1
ATOM 672 O O . ASP A 1 87 ? -3.916 7.572 -4.211 1.00 97.50 87 ASP A O 1
ATOM 676 N N . MET A 1 88 ? -5.729 7.029 -5.440 1.00 96.94 88 MET A N 1
ATOM 677 C CA . MET A 1 88 ? -4.986 6.613 -6.632 1.00 96.94 88 MET A CA 1
ATOM 678 C C . MET A 1 88 ? -4.429 7.801 -7.425 1.00 96.94 88 MET A C 1
ATOM 680 O O . MET A 1 88 ? -3.505 7.618 -8.208 1.00 96.94 88 MET A O 1
ATOM 684 N N . ASP A 1 89 ? -4.942 9.009 -7.182 1.00 97.00 89 ASP A N 1
ATOM 685 C CA . ASP A 1 89 ? -4.597 10.221 -7.928 1.00 97.00 89 ASP A CA 1
ATOM 686 C C . ASP A 1 89 ? -3.669 11.157 -7.131 1.00 97.00 89 ASP A C 1
ATOM 688 O O . ASP A 1 89 ? -3.411 12.306 -7.516 1.00 97.00 89 ASP A O 1
ATOM 692 N N . ALA A 1 90 ? -3.183 10.702 -5.970 1.00 96.25 90 ALA A N 1
ATOM 693 C CA . ALA A 1 90 ? -2.371 11.511 -5.071 1.00 96.25 90 ALA A CA 1
ATOM 694 C C . ALA A 1 90 ? -1.094 12.008 -5.754 1.00 96.25 90 ALA A C 1
ATOM 696 O O . ALA A 1 90 ? -0.754 13.188 -5.639 1.00 96.25 90 ALA A O 1
ATOM 697 N N . GLN A 1 91 ? -0.417 11.144 -6.516 1.00 96.12 91 GLN A N 1
ATOM 698 C CA . GLN A 1 91 ? 0.770 11.539 -7.272 1.00 96.12 91 GLN A CA 1
ATOM 699 C C . GLN A 1 91 ? 0.471 12.641 -8.287 1.00 96.12 91 GLN A C 1
ATOM 701 O O . GLN A 1 91 ? 1.290 13.535 -8.466 1.00 96.12 91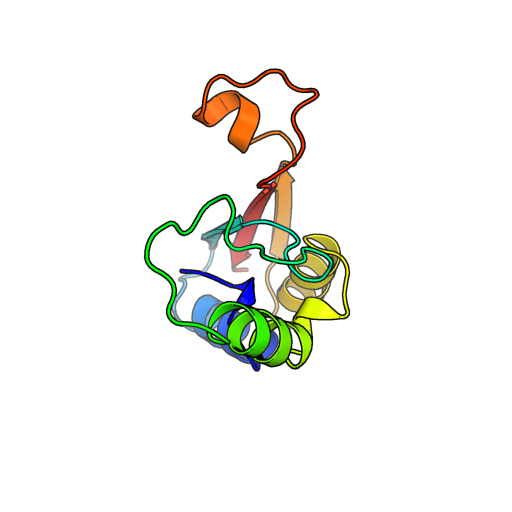 GLN A O 1
ATOM 706 N N . ASN A 1 92 ? -0.700 12.601 -8.926 1.00 97.50 92 ASN A N 1
ATOM 707 C CA . ASN A 1 92 ? -1.052 13.488 -10.027 1.00 97.50 92 ASN A CA 1
ATOM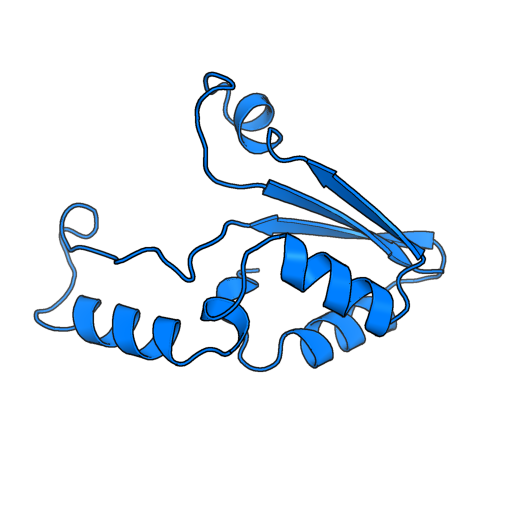 708 C C . ASN A 1 92 ? -1.185 14.909 -9.496 1.00 97.50 92 ASN A C 1
ATOM 710 O O . ASN A 1 92 ? -0.646 15.851 -10.069 1.00 97.50 92 ASN A O 1
ATOM 714 N N . ARG A 1 93 ? -1.805 15.048 -8.322 1.00 96.88 93 ARG A N 1
ATOM 715 C CA . ARG A 1 93 ? -1.929 16.337 -7.638 1.00 96.88 93 ARG A CA 1
ATOM 716 C C . ARG A 1 93 ? -0.610 16.815 -7.033 1.00 96.88 93 ARG A C 1
ATOM 718 O O . ARG A 1 93 ? -0.339 18.007 -7.083 1.00 96.88 93 ARG A O 1
ATOM 725 N N . ILE A 1 94 ? 0.200 15.919 -6.462 1.00 95.38 94 ILE A N 1
ATOM 726 C CA . ILE A 1 94 ? 1.470 16.283 -5.806 1.00 95.38 94 ILE A CA 1
ATOM 727 C C . ILE A 1 94 ? 2.548 16.677 -6.825 1.00 95.38 94 ILE A C 1
ATOM 729 O O . ILE A 1 94 ? 3.324 17.593 -6.568 1.00 95.38 94 ILE A O 1
ATOM 733 N N . LEU A 1 95 ? 2.613 15.972 -7.955 1.00 96.44 95 LEU A N 1
ATOM 734 C CA . LEU A 1 95 ? 3.638 16.141 -8.989 1.00 96.44 95 LEU A CA 1
ATOM 735 C C . LEU A 1 95 ? 3.146 16.941 -10.203 1.00 96.44 95 LEU A C 1
ATOM 737 O O . LEU A 1 95 ? 3.884 17.061 -11.176 1.00 96.44 95 LEU A O 1
ATOM 741 N N . GLU A 1 96 ? 1.917 17.461 -10.156 1.00 97.06 96 GLU A N 1
ATOM 742 C CA . GLU A 1 96 ? 1.270 18.196 -11.254 1.00 97.06 96 GLU A CA 1
ATOM 743 C C . GLU A 1 96 ? 1.230 17.400 -12.578 1.00 97.06 96 GLU A C 1
ATOM 745 O O . GLU A 1 96 ? 1.457 17.934 -13.665 1.00 97.06 96 GLU A O 1
ATOM 750 N N . LEU A 1 97 ? 0.935 16.098 -12.493 1.00 96.06 97 LEU A N 1
ATOM 751 C CA . LEU A 1 97 ? 0.809 15.203 -13.649 1.00 96.06 97 LEU A CA 1
ATOM 752 C C . LEU A 1 97 ? -0.654 15.111 -14.127 1.00 96.06 97 LEU A C 1
ATOM 754 O O . LEU A 1 97 ? -1.570 15.255 -13.314 1.00 96.06 97 LEU A O 1
ATOM 758 N N . PRO A 1 98 ? -0.906 14.809 -15.417 1.00 96.81 98 PRO A N 1
ATOM 759 C CA . PRO A 1 98 ? -2.251 14.495 -15.910 1.00 96.81 98 PRO A CA 1
ATOM 760 C C . PRO A 1 98 ? -2.881 13.345 -15.116 1.00 96.81 98 PRO A C 1
ATOM 762 O O . PRO A 1 98 ? -2.169 12.394 -14.796 1.00 96.81 98 PRO A O 1
ATOM 765 N N . PHE A 1 99 ? -4.185 13.397 -14.822 1.00 93.19 99 PHE A N 1
ATOM 766 C CA . PHE A 1 99 ? -4.895 12.384 -14.014 1.00 93.19 99 PHE A CA 1
ATOM 767 C C . PHE A 1 99 ? -4.948 10.999 -14.673 1.00 93.19 99 PHE A C 1
ATOM 769 O O . PHE A 1 99 ? -5.169 9.999 -14.008 1.00 93.19 99 PHE A O 1
ATOM 776 N N . GLU A 1 100 ? -4.681 10.917 -15.973 1.00 93.38 100 GLU A N 1
ATOM 777 C CA . GLU A 1 100 ? -4.543 9.657 -16.702 1.00 93.38 100 GLU A CA 1
ATOM 778 C C . GLU A 1 100 ? -3.198 8.962 -16.425 1.00 93.38 100 GLU A C 1
ATOM 780 O O . GLU A 1 100 ? -2.993 7.817 -16.826 1.00 93.38 100 GLU A O 1
ATOM 785 N N . THR A 1 101 ? -2.257 9.649 -15.767 1.00 92.94 101 THR A N 1
ATOM 786 C CA . THR A 1 101 ? -0.967 9.067 -15.382 1.00 92.94 101 THR A CA 1
ATOM 787 C C . THR A 1 101 ? -1.159 8.095 -14.223 1.00 92.94 101 THR A C 1
ATOM 789 O O . THR A 1 101 ? -1.366 8.512 -13.085 1.00 92.94 101 THR A O 1
ATOM 792 N N . GLU A 1 102 ? -1.035 6.799 -14.498 1.00 90.75 102 GLU A N 1
ATOM 793 C CA . GLU A 1 102 ? -0.975 5.755 -13.470 1.00 90.75 102 GLU A CA 1
ATOM 794 C C . GLU A 1 102 ? 0.409 5.697 -12.799 1.00 90.75 102 GLU A C 1
ATOM 796 O O . GLU A 1 102 ? 1.421 6.109 -13.373 1.00 90.75 102 GLU A O 1
ATOM 801 N N . GLY A 1 103 ? 0.479 5.217 -11.555 1.00 91.69 103 GLY A N 1
ATOM 802 C CA . GLY A 1 103 ? 1.733 5.173 -10.796 1.00 91.69 103 GLY A CA 1
ATOM 803 C C . GLY A 1 103 ? 1.532 5.000 -9.292 1.00 91.69 103 GLY A C 1
ATOM 804 O O . GLY A 1 103 ? 1.012 3.976 -8.853 1.00 91.69 103 GLY A O 1
ATOM 805 N N . LEU A 1 104 ? 2.009 5.963 -8.500 1.00 94.31 104 LEU A N 1
ATOM 806 C CA . LEU A 1 104 ? 1.955 5.912 -7.040 1.00 94.31 104 LEU A CA 1
ATOM 807 C C . LEU A 1 104 ? 0.542 6.204 -6.518 1.00 94.31 104 LEU A C 1
ATOM 809 O O . LEU A 1 104 ? -0.067 7.211 -6.880 1.00 94.31 104 LEU A O 1
ATOM 813 N N . PHE A 1 105 ? 0.084 5.381 -5.582 1.00 95.88 105 PHE A N 1
ATOM 814 C CA . PHE A 1 105 ? -1.074 5.652 -4.739 1.00 95.88 105 PHE A CA 1
ATOM 815 C C . PHE A 1 105 ? -0.629 6.252 -3.401 1.00 95.88 105 PHE A C 1
ATOM 817 O O . PHE A 1 105 ? 0.500 6.051 -2.947 1.00 95.88 105 PHE A O 1
ATOM 824 N N . MET A 1 106 ? -1.544 6.941 -2.725 1.00 97.38 106 MET A N 1
ATOM 825 C CA . MET A 1 106 ? -1.433 7.238 -1.300 1.00 97.38 106 MET A CA 1
ATOM 826 C C . MET A 1 106 ? -2.416 6.364 -0.527 1.00 97.38 106 MET A C 1
ATOM 828 O O . MET A 1 106 ? -3.581 6.249 -0.892 1.00 97.38 106 MET A O 1
ATOM 832 N N . LEU A 1 107 ? -1.944 5.770 0.558 1.00 97.31 107 LEU A N 1
ATOM 833 C CA . LEU A 1 107 ? -2.739 5.043 1.528 1.00 97.31 107 LEU A CA 1
ATOM 834 C C . LEU A 1 107 ? -2.643 5.758 2.872 1.00 97.31 107 LEU A C 1
ATOM 836 O O . LEU A 1 107 ? -1.547 6.052 3.353 1.00 97.31 107 LEU A O 1
ATOM 840 N N . GLU A 1 108 ? -3.785 5.998 3.493 1.00 97.94 108 GLU A N 1
ATOM 841 C CA . GLU A 1 108 ? -3.900 6.554 4.832 1.00 97.94 108 GLU A CA 1
ATOM 842 C C . GLU A 1 108 ? -4.628 5.559 5.739 1.00 97.94 108 GLU A C 1
ATOM 844 O O . GLU A 1 108 ? -5.687 5.066 5.376 1.00 97.94 108 GLU A O 1
ATOM 849 N N . ALA A 1 109 ? -4.083 5.269 6.923 1.00 98.06 109 ALA A N 1
ATOM 850 C CA . ALA A 1 109 ? -4.713 4.390 7.907 1.00 98.06 109 ALA A CA 1
ATOM 851 C C . ALA A 1 109 ? -4.688 5.000 9.318 1.00 98.06 109 ALA A C 1
ATOM 853 O O . ALA A 1 109 ? -3.654 5.487 9.781 1.00 98.06 109 ALA A O 1
ATOM 854 N N . ILE A 1 110 ? -5.817 4.952 10.030 1.00 98.38 110 ILE A N 1
ATOM 855 C CA . ILE A 1 110 ? -5.980 5.511 11.381 1.00 98.38 110 ILE A CA 1
ATOM 856 C C . ILE A 1 110 ? -5.997 4.398 12.421 1.00 98.38 110 ILE A C 1
ATOM 858 O O . ILE A 1 110 ? -6.806 3.473 12.339 1.00 98.38 110 ILE A O 1
ATOM 862 N N . LYS A 1 111 ? -5.131 4.497 13.429 1.00 97.88 111 LYS A N 1
ATOM 863 C CA . LYS A 1 111 ? -5.144 3.596 14.583 1.00 97.88 111 LYS A CA 1
ATOM 864 C C . LYS A 1 111 ? -6.379 3.851 15.452 1.00 97.88 111 LYS A C 1
ATOM 866 O O . LYS A 1 111 ? -6.691 5.007 15.746 1.00 97.88 111 LYS A O 1
ATOM 871 N N . LYS A 1 112 ? -7.045 2.769 15.862 1.00 92.50 112 LYS A N 1
ATOM 872 C CA . LYS A 1 112 ? -8.197 2.798 16.777 1.00 92.50 112 LYS A CA 1
ATOM 873 C C . LYS A 1 112 ? -7.834 3.361 18.154 1.00 92.50 112 LYS A C 1
ATOM 875 O O . LYS A 1 112 ? -6.668 3.215 18.586 1.00 92.50 112 LYS A O 1
#

Sequence (112 aa):
MMTWTIPDLEKCYREMERVLKPGGKLINLDADFGKTVFSTERHDECSSGAIDQINDIKSALDISAHPRPAKDVELLEAVGFGSIEVDMDAQNRILELPFETEGLFMLEAIKK